Protein AF-A0A520Y6Z3-F1 (afdb_monomer_lite)

Structure (mmCIF, N/CA/C/O backbone):
data_AF-A0A520Y6Z3-F1
#
_entry.id   AF-A0A520Y6Z3-F1
#
loop_
_atom_site.group_PDB
_atom_site.id
_atom_site.type_symbol
_atom_site.label_atom_id
_atom_site.label_alt_id
_atom_site.label_comp_id
_atom_site.label_asym_id
_atom_site.label_entity_id
_atom_site.label_seq_id
_atom_site.pdbx_PDB_ins_code
_atom_site.Cartn_x
_atom_site.Cartn_y
_atom_site.Cartn_z
_atom_site.occupancy
_atom_site.B_iso_or_equiv
_atom_site.auth_seq_id
_atom_site.auth_comp_id
_atom_site.auth_asym_id
_atom_site.auth_atom_id
_atom_site.pdbx_PDB_model_num
ATOM 1 N N . MET A 1 1 ? -23.428 -6.194 -3.815 1.00 33.53 1 MET A N 1
ATOM 2 C CA . MET A 1 1 ? -22.423 -6.060 -4.894 1.00 33.53 1 MET A CA 1
ATOM 3 C C . MET A 1 1 ? -21.187 -6.741 -4.350 1.00 33.53 1 MET A C 1
ATOM 5 O O . MET A 1 1 ? -20.630 -6.249 -3.385 1.00 33.53 1 MET A O 1
ATOM 9 N N . LYS A 1 2 ? -20.921 -7.963 -4.814 1.00 26.73 2 LYS A N 1
ATOM 10 C CA . LYS A 1 2 ? -20.028 -8.925 -4.163 1.00 26.73 2 LYS A CA 1
ATOM 11 C C . LYS A 1 2 ? -18.577 -8.543 -4.466 1.00 26.73 2 LYS A C 1
ATOM 13 O O . LYS A 1 2 ? -18.081 -8.853 -5.545 1.00 26.73 2 LYS A O 1
ATOM 18 N N . LEU A 1 3 ? -17.936 -7.808 -3.563 1.00 29.77 3 LEU A N 1
ATOM 19 C CA . LEU A 1 3 ? -16.479 -7.806 -3.489 1.00 29.77 3 LEU A CA 1
ATOM 20 C C . LEU A 1 3 ? -16.149 -9.072 -2.707 1.00 29.77 3 LEU A C 1
ATOM 22 O O . LEU A 1 3 ? -16.317 -9.113 -1.497 1.00 29.77 3 LEU A O 1
ATOM 26 N N . GLU A 1 4 ? -15.864 -10.156 -3.426 1.00 32.12 4 GLU A N 1
ATOM 27 C CA . GLU A 1 4 ? -15.446 -11.418 -2.820 1.00 32.12 4 GLU A CA 1
ATOM 28 C C . GLU A 1 4 ? -14.118 -11.180 -2.093 1.00 32.12 4 GLU A C 1
ATOM 30 O O . GLU A 1 4 ? -13.053 -11.270 -2.697 1.00 32.12 4 GLU A O 1
ATOM 35 N N . PHE A 1 5 ? -14.187 -10.847 -0.802 1.00 37.34 5 PHE A N 1
ATOM 36 C CA . PHE A 1 5 ? -13.058 -10.916 0.118 1.00 37.34 5 PHE A CA 1
ATOM 37 C C . PHE A 1 5 ? -12.763 -12.398 0.381 1.00 37.34 5 PHE A C 1
ATOM 39 O O . PHE A 1 5 ? -13.177 -13.001 1.364 1.00 37.34 5 PHE A O 1
ATOM 46 N N . LEU A 1 6 ? -12.090 -13.016 -0.586 1.00 28.81 6 LEU A N 1
ATOM 47 C CA . LEU A 1 6 ? -11.395 -14.290 -0.450 1.00 28.81 6 LEU A CA 1
ATOM 48 C C . LEU A 1 6 ? -9.894 -14.000 -0.639 1.00 28.81 6 LEU A C 1
ATOM 50 O O . LEU A 1 6 ? -9.545 -13.092 -1.394 1.00 28.81 6 LEU A O 1
ATOM 54 N N . PRO A 1 7 ? -9.005 -14.706 0.076 1.00 34.66 7 PRO A N 1
ATOM 55 C CA . PRO A 1 7 ? -7.672 -14.213 0.427 1.00 34.66 7 PRO A CA 1
ATOM 56 C C . PRO A 1 7 ? -6.737 -14.005 -0.780 1.00 34.66 7 PRO A C 1
ATOM 58 O O . PRO A 1 7 ? -6.939 -14.617 -1.831 1.00 34.66 7 PRO A O 1
ATOM 61 N N . ALA A 1 8 ? -5.682 -13.203 -0.542 1.00 36.53 8 ALA A N 1
ATOM 62 C CA . ALA A 1 8 ? -4.559 -12.779 -1.415 1.00 36.53 8 ALA A CA 1
ATOM 63 C C . ALA A 1 8 ? -4.775 -11.374 -2.048 1.00 36.53 8 ALA A C 1
ATOM 65 O O . ALA A 1 8 ? -5.910 -11.049 -2.361 1.00 36.53 8 ALA A O 1
ATOM 66 N N . LEU A 1 9 ? -3.823 -10.439 -2.270 1.00 32.34 9 LEU A N 1
ATOM 67 C CA . LEU A 1 9 ? -2.352 -10.461 -2.480 1.00 32.34 9 LEU A CA 1
ATOM 68 C C . LEU A 1 9 ? -1.734 -9.001 -2.547 1.00 32.34 9 LEU A C 1
ATOM 70 O O . LEU A 1 9 ? -2.096 -8.170 -3.349 1.00 32.34 9 LEU A O 1
ATOM 74 N N . THR A 1 10 ? -0.783 -8.603 -1.720 1.00 39.47 10 THR A N 1
ATOM 75 C CA . THR A 1 10 ? -0.121 -7.266 -1.520 1.00 39.47 10 THR A CA 1
ATOM 76 C C . THR A 1 10 ? 0.031 -6.203 -2.661 1.00 39.47 10 THR A C 1
ATOM 78 O O . THR A 1 10 ? 0.482 -6.514 -3.764 1.00 39.47 10 THR A O 1
ATO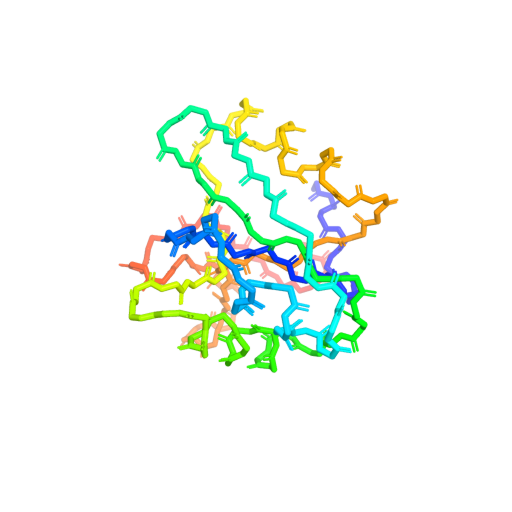M 81 N N . ILE A 1 11 ? -0.170 -4.901 -2.343 1.00 35.81 11 ILE A N 1
ATOM 82 C CA . ILE A 1 11 ? 0.285 -3.707 -3.120 1.00 35.81 11 ILE A CA 1
ATOM 83 C C . ILE A 1 11 ? 0.941 -2.668 -2.180 1.00 35.81 11 ILE A C 1
ATOM 85 O O . ILE A 1 11 ? 0.313 -2.313 -1.191 1.00 35.81 11 ILE A O 1
ATOM 89 N N . VAL A 1 12 ? 2.129 -2.121 -2.495 1.00 42.06 12 VAL A N 1
ATOM 90 C CA . VAL A 1 12 ? 2.859 -1.095 -1.681 1.00 42.06 12 VAL A CA 1
ATOM 91 C C . VAL A 1 12 ? 3.315 0.131 -2.502 1.00 42.06 12 VAL A C 1
ATOM 93 O O . VAL A 1 12 ? 3.244 -0.033 -3.704 1.00 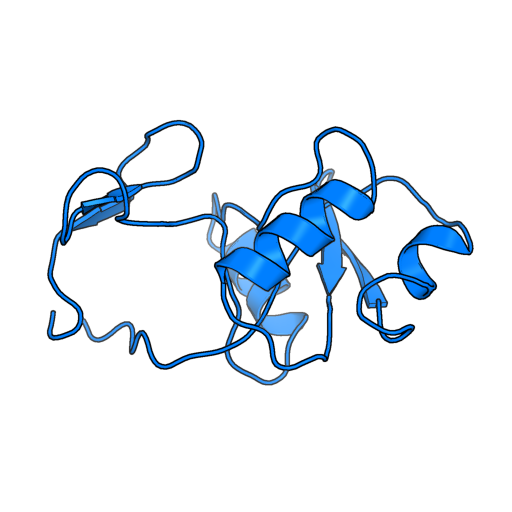42.06 12 VAL A O 1
ATOM 96 N N . ALA A 1 13 ? 3.814 1.273 -1.942 1.00 41.50 13 ALA A N 1
ATOM 97 C CA . ALA A 1 13 ? 4.240 2.524 -2.651 1.00 41.50 13 ALA A CA 1
ATOM 98 C C . ALA A 1 13 ? 5.586 3.266 -2.267 1.00 41.50 13 ALA A C 1
ATOM 100 O O . ALA A 1 13 ? 5.791 3.496 -1.084 1.00 41.50 13 ALA A O 1
ATOM 101 N N . LEU A 1 14 ? 6.419 3.680 -3.280 1.00 47.25 14 LEU A N 1
ATOM 102 C CA . LEU A 1 14 ? 7.898 4.071 -3.431 1.00 47.25 14 LEU A CA 1
ATOM 103 C C . LEU A 1 14 ? 8.664 4.995 -2.428 1.00 47.25 14 LEU A C 1
ATOM 105 O O . LEU A 1 14 ? 8.082 5.538 -1.503 1.00 47.25 14 LEU A O 1
ATOM 109 N N . LEU A 1 15 ? 10.006 5.240 -2.462 1.00 41.56 15 LEU A N 1
ATOM 110 C CA . LEU A 1 15 ? 11.104 5.384 -3.479 1.00 41.56 15 LEU A CA 1
ATOM 111 C C . LEU A 1 15 ? 12.197 4.296 -3.446 1.00 41.56 15 LEU A C 1
ATOM 113 O O . LEU A 1 15 ? 12.833 4.119 -2.414 1.00 41.56 15 LEU A O 1
ATOM 117 N N . ALA A 1 16 ? 12.514 3.668 -4.590 1.00 37.31 16 ALA A N 1
ATOM 118 C CA . ALA A 1 16 ? 13.837 3.115 -4.919 1.00 37.31 16 ALA A CA 1
ATOM 119 C C . ALA A 1 16 ? 13.857 2.487 -6.326 1.00 37.31 16 ALA A C 1
ATOM 121 O O . ALA A 1 16 ? 13.552 1.309 -6.511 1.00 37.31 16 ALA A O 1
ATOM 122 N N . TRP A 1 17 ? 14.380 3.214 -7.313 1.00 43.94 17 TRP A N 1
ATOM 123 C CA . TRP A 1 17 ? 15.173 2.552 -8.351 1.00 43.94 17 TRP A CA 1
ATOM 124 C C . TRP A 1 17 ? 16.474 2.090 -7.678 1.00 43.94 17 TRP A C 1
ATOM 126 O O . TRP A 1 17 ? 17.486 2.786 -7.694 1.00 43.94 17 TRP A O 1
ATOM 136 N N . GLY A 1 18 ? 16.414 0.962 -6.973 1.00 49.06 18 GLY A N 1
ATOM 137 C CA . GLY A 1 18 ? 17.514 0.446 -6.167 1.00 49.06 18 GLY A CA 1
ATOM 138 C C . GLY A 1 18 ? 17.321 -1.032 -5.813 1.00 49.06 18 GLY A C 1
ATOM 139 O O . GLY A 1 18 ? 16.195 -1.524 -5.811 1.00 49.06 18 GLY A O 1
ATOM 140 N N . PRO A 1 19 ? 18.409 -1.768 -5.523 1.00 51.81 19 PRO A N 1
ATOM 141 C CA . PRO A 1 19 ? 18.383 -3.215 -5.284 1.00 51.81 19 PRO A CA 1
ATOM 142 C C . PRO A 1 19 ? 17.556 -3.640 -4.060 1.00 51.81 19 PRO A C 1
ATOM 144 O O . PRO A 1 19 ? 17.242 -4.820 -3.935 1.00 51.81 19 PRO A O 1
ATOM 147 N N . THR A 1 20 ? 17.190 -2.702 -3.181 1.00 55.34 20 THR A N 1
ATOM 148 C CA . THR A 1 20 ? 16.351 -2.941 -2.003 1.00 55.34 20 THR A CA 1
ATOM 149 C C . THR A 1 20 ? 14.957 -3.415 -2.391 1.00 55.34 20 THR A C 1
ATOM 151 O O . THR A 1 20 ? 14.620 -4.520 -1.989 1.00 55.34 20 THR A O 1
ATOM 154 N N . ALA A 1 21 ? 14.236 -2.682 -3.257 1.00 56.00 21 ALA A N 1
ATOM 155 C CA . ALA A 1 21 ? 12.859 -2.983 -3.697 1.00 56.00 21 ALA A CA 1
ATOM 156 C C . ALA A 1 21 ? 12.665 -4.439 -4.166 1.00 56.00 21 ALA A C 1
ATOM 158 O O . ALA A 1 21 ? 11.630 -5.061 -3.948 1.00 56.00 21 ALA A O 1
ATOM 159 N N . ARG A 1 22 ? 13.691 -4.999 -4.815 1.00 59.28 22 ARG A N 1
ATOM 160 C CA . ARG A 1 22 ? 13.669 -6.358 -5.362 1.00 59.28 22 ARG A CA 1
ATOM 161 C C . ARG A 1 22 ? 14.002 -7.435 -4.330 1.00 59.28 22 ARG A C 1
ATOM 163 O O . ARG A 1 22 ? 13.699 -8.592 -4.576 1.00 59.28 22 ARG A O 1
ATOM 170 N N . ALA A 1 23 ? 14.650 -7.085 -3.221 1.00 62.88 23 ALA A N 1
ATOM 171 C CA . ALA A 1 23 ? 14.983 -8.013 -2.142 1.00 62.88 23 ALA A CA 1
ATOM 172 C C . ALA A 1 23 ? 13.825 -8.210 -1.148 1.00 62.88 23 ALA A C 1
ATOM 174 O O . ALA A 1 23 ? 13.810 -9.220 -0.446 1.00 62.88 23 ALA A O 1
ATOM 175 N N . GLN A 1 24 ? 12.859 -7.284 -1.098 1.00 73.56 24 GLN A N 1
ATOM 176 C CA . GLN A 1 24 ? 11.619 -7.482 -0.343 1.00 73.56 24 GLN A CA 1
ATOM 177 C C . GLN A 1 24 ? 10.703 -8.516 -1.013 1.00 73.56 24 GLN A C 1
ATOM 179 O O . GLN A 1 24 ? 10.908 -8.890 -2.175 1.00 73.56 24 GLN A O 1
ATOM 184 N N . CYS A 1 25 ? 9.720 -9.014 -0.258 1.00 70.12 25 CYS A N 1
ATOM 185 C CA . CYS A 1 25 ? 8.760 -10.014 -0.725 1.00 70.12 25 CYS A CA 1
ATOM 186 C C . CYS A 1 25 ? 9.452 -11.291 -1.223 1.00 70.12 25 CYS A C 1
ATOM 188 O O . CYS A 1 25 ? 9.283 -11.731 -2.362 1.00 70.12 25 CYS A O 1
ATOM 190 N N . GLY A 1 26 ? 10.364 -11.822 -0.400 1.00 70.44 26 GLY A N 1
ATOM 191 C CA . GLY A 1 26 ? 11.132 -13.032 -0.711 1.00 70.44 26 GLY A CA 1
ATOM 192 C C . GLY A 1 26 ? 12.037 -12.931 -1.948 1.00 70.44 26 GLY A C 1
ATOM 193 O O . GLY A 1 26 ? 12.411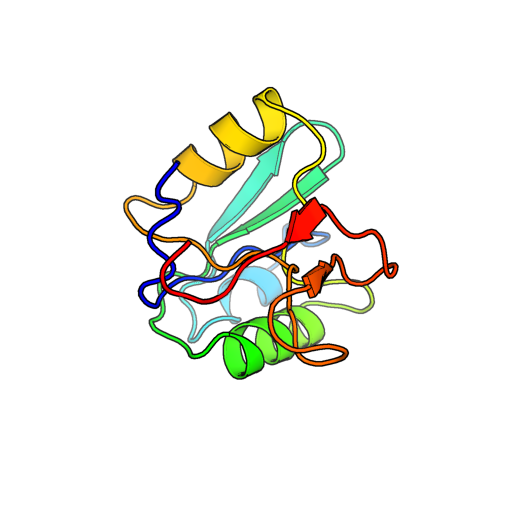 -13.960 -2.510 1.00 70.44 26 GLY A O 1
ATOM 194 N N . GLY A 1 27 ? 12.386 -11.720 -2.397 1.00 70.25 27 GLY A N 1
ATOM 195 C CA . GLY A 1 27 ? 13.170 -11.505 -3.617 1.00 70.25 27 GLY A CA 1
ATOM 196 C C . GLY A 1 27 ? 12.334 -11.344 -4.897 1.00 70.25 27 GLY A C 1
ATOM 197 O O . GLY A 1 27 ? 12.898 -11.288 -5.996 1.00 70.25 27 GLY A O 1
ATOM 198 N N . ALA A 1 28 ? 11.004 -11.316 -4.771 1.00 71.75 28 ALA A N 1
ATOM 199 C CA . ALA A 1 28 ? 10.052 -11.275 -5.881 1.00 71.75 28 ALA A CA 1
ATOM 200 C C . ALA A 1 28 ? 9.393 -9.899 -6.080 1.00 71.75 28 ALA A C 1
ATOM 202 O O . ALA A 1 28 ? 8.466 -9.786 -6.880 1.00 71.75 28 ALA A O 1
ATOM 203 N N . GLY A 1 29 ? 9.861 -8.858 -5.383 1.00 79.00 29 GLY A N 1
ATOM 204 C CA . GLY A 1 29 ? 9.342 -7.500 -5.534 1.00 79.00 29 GLY A CA 1
ATOM 205 C C . GLY A 1 29 ? 9.495 -6.963 -6.963 1.00 79.00 29 GLY A C 1
ATOM 206 O O . GLY A 1 29 ? 10.607 -6.898 -7.504 1.00 79.00 29 GLY A O 1
ATOM 207 N N . ILE A 1 30 ? 8.379 -6.556 -7.574 1.00 82.56 30 ILE A N 1
ATOM 208 C CA . ILE A 1 30 ? 8.322 -5.933 -8.902 1.00 82.56 30 ILE A CA 1
ATOM 209 C C . ILE A 1 30 ? 7.924 -4.458 -8.738 1.00 82.56 30 ILE A C 1
ATOM 211 O O . ILE A 1 30 ? 6.773 -4.177 -8.395 1.00 82.56 30 ILE A O 1
ATOM 215 N N . PRO A 1 31 ? 8.841 -3.499 -8.961 1.00 82.31 31 PRO A N 1
ATOM 216 C CA . PRO A 1 31 ? 8.520 -2.082 -8.853 1.00 82.31 31 PRO A CA 1
ATOM 217 C C . PRO A 1 31 ? 7.658 -1.615 -10.035 1.00 82.31 31 PRO A C 1
ATOM 219 O O . PRO A 1 31 ? 7.874 -2.025 -11.178 1.00 82.31 31 PRO A O 1
ATOM 222 N N . ALA A 1 32 ? 6.721 -0.711 -9.766 1.00 84.19 32 ALA A N 1
ATOM 223 C CA . ALA A 1 32 ? 5.869 -0.058 -10.756 1.00 84.19 32 ALA A CA 1
ATOM 224 C C . ALA A 1 32 ? 5.577 1.395 -10.346 1.00 84.19 32 ALA A C 1
ATOM 226 O O . ALA A 1 32 ? 5.894 1.802 -9.236 1.00 84.19 32 ALA A O 1
ATOM 227 N N . ALA A 1 33 ? 4.996 2.204 -11.231 1.00 83.19 33 ALA A N 1
ATOM 228 C CA . ALA A 1 33 ? 4.614 3.582 -10.915 1.00 83.19 33 ALA A CA 1
ATOM 229 C C . ALA A 1 33 ? 3.401 4.024 -11.742 1.00 83.19 33 ALA A C 1
ATOM 231 O O . ALA A 1 33 ? 3.253 3.598 -12.891 1.00 83.19 33 ALA A O 1
ATOM 232 N N . SER A 1 34 ? 2.567 4.894 -11.166 1.00 80.69 34 SER A N 1
ATOM 233 C CA . SER A 1 34 ? 1.413 5.511 -11.827 1.00 80.69 34 SER A CA 1
ATOM 234 C C . SER A 1 34 ? 1.241 6.951 -11.351 1.00 80.69 34 SER A C 1
ATOM 236 O O . SER A 1 34 ? 0.949 7.212 -10.187 1.00 80.69 34 SER A O 1
ATOM 238 N N . GLY A 1 35 ? 1.422 7.909 -12.262 1.00 80.69 35 GLY A N 1
ATOM 239 C CA . GLY A 1 35 ? 1.388 9.328 -11.914 1.00 80.69 35 GLY A CA 1
ATOM 240 C C . GLY A 1 35 ? 2.540 9.717 -10.982 1.00 80.69 35 GLY A C 1
ATOM 241 O O . GLY A 1 35 ? 3.700 9.472 -11.303 1.00 80.69 35 GLY A O 1
ATOM 242 N N . ALA A 1 36 ? 2.209 10.364 -9.862 1.00 77.75 36 ALA A N 1
ATOM 243 C CA . ALA A 1 36 ? 3.151 10.675 -8.779 1.00 77.75 36 ALA A CA 1
ATOM 244 C C . ALA A 1 36 ? 3.195 9.580 -7.704 1.00 77.75 36 ALA A C 1
ATOM 246 O O . ALA A 1 36 ? 4.060 9.610 -6.833 1.00 77.75 36 ALA A O 1
ATOM 247 N N . SER A 1 37 ? 2.245 8.647 -7.773 1.00 78.19 37 SER A N 1
ATOM 248 C CA . SER A 1 37 ? 2.221 7.461 -6.951 1.00 78.19 37 SER A CA 1
ATOM 249 C C . SER A 1 37 ? 3.042 6.386 -7.613 1.00 78.19 37 SER A C 1
ATOM 251 O O . SER A 1 37 ? 3.421 6.381 -8.787 1.00 78.19 37 SER A O 1
ATOM 253 N N . GLU A 1 38 ? 3.342 5.429 -6.798 1.00 81.81 38 GLU A N 1
ATOM 254 C CA . GLU A 1 38 ? 4.527 4.682 -6.964 1.00 81.81 38 GLU A CA 1
ATOM 255 C C . GLU A 1 38 ? 4.259 3.333 -6.285 1.00 81.81 38 GLU A C 1
ATOM 257 O O . GLU A 1 38 ? 3.533 3.354 -5.308 1.00 81.81 38 GLU A O 1
ATOM 262 N N . TYR A 1 39 ? 4.750 2.189 -6.783 1.00 82.81 39 TYR A N 1
ATOM 263 C CA . TYR A 1 39 ? 4.272 0.885 -6.318 1.00 82.81 39 TYR A CA 1
ATOM 264 C C . TYR A 1 39 ? 5.324 -0.236 -6.229 1.00 82.81 39 TYR A C 1
ATOM 266 O O . TYR A 1 39 ? 6.295 -0.255 -6.986 1.00 82.81 39 TYR A O 1
ATOM 274 N N . LEU A 1 40 ? 5.102 -1.212 -5.345 1.00 84.44 40 LEU A N 1
ATOM 275 C CA . LEU A 1 40 ? 5.786 -2.506 -5.301 1.00 84.44 40 LEU A CA 1
ATOM 276 C C . LEU A 1 40 ? 4.745 -3.625 -5.276 1.00 84.44 40 LEU A C 1
ATOM 278 O O . LEU A 1 40 ? 3.944 -3.723 -4.348 1.00 84.44 40 LEU A O 1
ATOM 282 N N . TYR A 1 41 ? 4.766 -4.461 -6.310 1.00 85.25 41 TYR A N 1
ATOM 283 C CA . TYR A 1 41 ? 3.977 -5.684 -6.364 1.00 85.25 41 TYR A CA 1
ATOM 284 C C . TYR A 1 41 ? 4.785 -6.849 -5.799 1.00 85.25 41 TYR A C 1
ATOM 286 O O . TYR A 1 41 ? 5.938 -7.063 -6.188 1.00 85.25 41 TYR A O 1
ATOM 294 N N . CYS A 1 42 ? 4.156 -7.618 -4.919 1.00 79.81 42 CYS A N 1
ATOM 295 C CA . CYS A 1 42 ? 4.754 -8.776 -4.277 1.00 79.81 42 CYS A CA 1
ATOM 296 C C . CYS A 1 42 ? 3.998 -10.024 -4.707 1.00 79.81 42 CYS A C 1
ATOM 298 O O . CYS A 1 42 ? 2.851 -10.214 -4.334 1.00 79.81 42 CYS A O 1
ATOM 300 N N . GLY A 1 43 ? 4.635 -10.862 -5.529 1.00 75.56 43 GLY A N 1
ATOM 301 C CA . GLY A 1 43 ? 4.027 -12.083 -6.070 1.00 75.56 43 GLY A CA 1
ATOM 302 C C . GLY A 1 43 ? 4.021 -13.273 -5.105 1.00 75.56 43 GLY A C 1
ATOM 303 O O . GLY A 1 43 ? 4.053 -14.411 -5.571 1.00 75.56 43 GLY A O 1
ATOM 304 N N . THR A 1 44 ? 4.065 -13.025 -3.797 1.00 74.06 44 THR A N 1
ATOM 305 C CA . THR A 1 44 ? 4.082 -14.033 -2.731 1.00 74.06 44 THR A CA 1
ATOM 306 C C . THR A 1 44 ? 2.721 -14.111 -2.044 1.00 74.06 44 THR A C 1
ATOM 308 O O . THR A 1 44 ? 2.078 -13.094 -1.791 1.00 74.06 44 THR A O 1
ATOM 311 N N . ASP A 1 45 ? 2.271 -15.330 -1.738 1.00 74.12 45 ASP A N 1
ATOM 312 C CA . ASP A 1 45 ? 1.029 -15.540 -0.993 1.00 74.12 45 ASP A CA 1
ATOM 313 C C . ASP A 1 45 ? 1.259 -15.274 0.497 1.00 74.12 45 ASP A C 1
ATOM 315 O O . ASP A 1 45 ? 1.927 -16.043 1.192 1.00 74.12 45 ASP A O 1
ATOM 319 N N . GLU A 1 46 ? 0.678 -14.185 0.993 1.00 75.50 46 GLU A N 1
ATOM 320 C CA . GLU A 1 46 ? 0.824 -13.734 2.374 1.00 75.50 46 GLU A CA 1
ATOM 321 C C . GLU A 1 46 ? -0.530 -13.360 2.983 1.00 75.50 46 GLU A C 1
ATOM 323 O O . GLU A 1 46 ? -1.470 -12.951 2.295 1.00 75.50 46 GLU A O 1
ATOM 328 N N . LEU A 1 47 ? -0.634 -13.487 4.308 1.00 82.19 47 LEU A N 1
ATOM 329 C CA . LEU A 1 47 ? -1.756 -12.924 5.059 1.00 82.19 47 LEU A CA 1
ATOM 330 C C . LEU A 1 47 ? -1.663 -11.398 5.034 1.00 82.19 47 LEU A C 1
ATOM 332 O O . LEU A 1 47 ? -0.561 -10.858 5.073 1.00 82.19 47 LEU A O 1
ATOM 336 N N . TRP A 1 48 ? -2.803 -10.709 5.068 1.00 82.31 48 TRP A N 1
ATOM 337 C CA . TRP A 1 48 ? -2.854 -9.244 5.020 1.00 82.31 48 TRP A CA 1
ATOM 338 C C . TRP A 1 48 ? -1.909 -8.565 6.028 1.00 82.31 48 TRP A C 1
ATOM 340 O O . TRP A 1 48 ? -1.176 -7.654 5.670 1.00 82.31 48 TRP A O 1
ATOM 350 N N . GLY A 1 49 ? -1.849 -9.056 7.272 1.00 82.00 49 GLY A N 1
ATOM 351 C CA . GLY A 1 49 ? -0.964 -8.476 8.290 1.00 82.00 49 GLY A CA 1
ATOM 352 C C . GLY A 1 49 ? 0.529 -8.716 8.033 1.00 82.00 49 GLY A C 1
ATOM 353 O O . GLY A 1 49 ? 1.350 -7.899 8.433 1.00 82.00 49 GLY A O 1
ATOM 354 N N . ALA A 1 50 ? 0.887 -9.816 7.363 1.00 83.00 50 ALA A N 1
ATOM 355 C CA . ALA A 1 50 ? 2.266 -10.072 6.944 1.00 83.00 50 ALA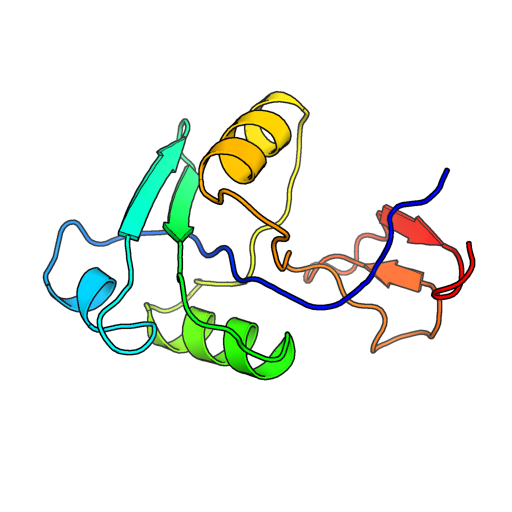 A CA 1
ATOM 356 C C . ALA A 1 50 ? 2.635 -9.186 5.749 1.00 83.00 50 ALA A C 1
ATOM 358 O O . ALA A 1 50 ? 3.664 -8.524 5.788 1.00 83.00 50 ALA A O 1
ATOM 359 N N . ALA A 1 51 ? 1.735 -9.090 4.770 1.00 81.62 51 ALA A N 1
ATOM 360 C CA . ALA A 1 51 ? 1.857 -8.190 3.634 1.00 81.62 51 ALA A CA 1
ATOM 361 C C . ALA A 1 51 ? 2.066 -6.738 4.084 1.00 81.62 51 ALA A C 1
ATOM 363 O O . ALA A 1 51 ? 2.981 -6.066 3.621 1.00 81.62 51 ALA A O 1
ATOM 364 N N . ASP A 1 52 ? 1.257 -6.264 5.031 1.00 82.56 52 ASP A N 1
ATOM 365 C CA . ASP A 1 52 ? 1.379 -4.925 5.608 1.00 82.56 52 ASP A CA 1
ATOM 366 C C . ASP A 1 52 ? 2.690 -4.722 6.385 1.00 82.56 52 ASP A C 1
ATOM 368 O O . ASP A 1 52 ? 3.337 -3.682 6.257 1.00 82.56 52 ASP A O 1
ATOM 372 N N . ALA A 1 53 ? 3.142 -5.729 7.136 1.00 84.12 53 ALA A N 1
ATOM 373 C CA . ALA A 1 53 ? 4.443 -5.673 7.794 1.00 84.12 53 ALA A CA 1
ATOM 374 C C . ALA A 1 53 ? 5.590 -5.583 6.774 1.00 84.12 53 ALA A C 1
ATOM 376 O O . ALA A 1 53 ? 6.498 -4.770 6.954 1.00 84.12 53 ALA A O 1
ATOM 377 N N . ASP A 1 54 ? 5.523 -6.355 5.689 1.00 83.56 54 ASP A N 1
ATOM 378 C CA . ASP A 1 54 ? 6.496 -6.332 4.597 1.00 83.56 54 ASP A CA 1
ATOM 379 C C . ASP A 1 54 ? 6.552 -4.956 3.932 1.00 83.56 54 ASP A C 1
ATOM 381 O O . ASP A 1 54 ? 7.651 -4.449 3.685 1.00 83.56 54 ASP A O 1
ATOM 385 N N . CYS A 1 55 ? 5.400 -4.296 3.753 1.00 81.31 55 CYS A N 1
ATOM 386 C CA . CYS A 1 55 ? 5.326 -2.914 3.275 1.00 81.31 55 CYS A CA 1
ATOM 387 C C . CYS A 1 55 ? 6.202 -1.988 4.123 1.00 81.31 55 CYS A C 1
ATOM 389 O O . CYS A 1 55 ? 7.053 -1.271 3.594 1.00 81.31 55 CYS A O 1
ATOM 391 N N . ALA A 1 56 ? 6.052 -2.063 5.446 1.00 83.44 56 ALA A N 1
ATOM 392 C CA . ALA A 1 56 ? 6.802 -1.234 6.383 1.00 83.44 56 ALA A CA 1
ATOM 393 C C . ALA A 1 56 ? 8.320 -1.512 6.364 1.00 83.44 56 ALA A C 1
ATOM 395 O O . ALA A 1 56 ? 9.104 -0.668 6.807 1.00 83.44 56 ALA A O 1
ATOM 396 N N . THR A 1 57 ? 8.760 -2.666 5.841 1.00 82.31 57 THR A N 1
ATOM 397 C CA . THR A 1 57 ? 10.192 -2.980 5.675 1.00 82.31 57 THR A CA 1
ATOM 398 C C . THR A 1 57 ? 10.823 -2.353 4.435 1.00 82.31 57 THR A C 1
ATOM 400 O O . THR A 1 57 ? 12.054 -2.309 4.340 1.00 82.31 57 THR A O 1
ATOM 403 N N . VAL A 1 58 ? 10.021 -1.871 3.479 1.00 77.69 58 VAL A N 1
ATOM 404 C CA . VAL A 1 58 ? 10.544 -1.325 2.222 1.00 77.69 58 VAL A CA 1
ATOM 405 C C . VAL A 1 58 ? 11.244 0.011 2.470 1.00 77.69 58 VAL A C 1
ATOM 407 O O . VAL A 1 58 ? 12.431 0.154 2.163 1.00 77.69 58 VAL A O 1
ATOM 410 N N . ALA A 1 59 ? 10.534 0.970 3.067 1.00 74.94 59 ALA A N 1
ATOM 411 C CA . ALA A 1 59 ? 11.090 2.188 3.649 1.00 74.94 59 ALA A CA 1
ATOM 412 C C . ALA A 1 59 ? 10.063 2.843 4.598 1.00 74.94 59 ALA A C 1
ATOM 414 O O . ALA A 1 59 ? 8.883 2.483 4.584 1.00 74.94 59 ALA A O 1
ATOM 415 N N . PRO A 1 60 ? 10.462 3.849 5.398 1.00 79.12 60 PRO A N 1
ATOM 416 C CA . PRO A 1 60 ? 9.509 4.633 6.177 1.00 79.12 60 PRO A CA 1
ATOM 417 C C . PRO A 1 60 ? 8.407 5.229 5.290 1.00 79.12 60 PRO A C 1
ATOM 419 O O . PRO A 1 60 ? 8.706 5.868 4.283 1.00 79.12 60 PRO A O 1
ATOM 422 N N . GLY A 1 61 ? 7.146 5.043 5.686 1.00 78.50 61 GLY A N 1
ATOM 423 C CA . GLY A 1 61 ? 5.976 5.572 4.974 1.00 78.50 61 GLY A CA 1
ATOM 424 C C . GLY A 1 61 ? 5.361 4.632 3.934 1.00 78.50 61 GLY A C 1
ATOM 425 O O . GLY A 1 61 ? 4.304 4.956 3.404 1.00 78.50 61 GLY A O 1
ATOM 426 N N . TRP A 1 62 ? 5.964 3.470 3.677 1.00 80.94 62 TRP A N 1
ATOM 427 C CA . TRP A 1 62 ? 5.367 2.451 2.816 1.00 80.94 62 TRP A CA 1
ATOM 428 C C . TRP A 1 62 ? 4.268 1.692 3.563 1.00 80.94 62 TRP A C 1
ATOM 430 O O . TRP A 1 62 ? 4.487 1.170 4.657 1.00 80.94 62 TRP A O 1
ATOM 440 N N . THR A 1 63 ? 3.094 1.607 2.946 1.00 85.81 63 THR A N 1
ATOM 441 C CA . THR A 1 63 ? 1.926 0.883 3.461 1.00 85.81 63 THR A CA 1
ATOM 442 C C . THR A 1 63 ? 1.228 0.152 2.328 1.00 85.81 63 THR A C 1
ATOM 444 O O . THR A 1 63 ? 1.473 0.447 1.154 1.00 85.81 63 THR A O 1
ATOM 447 N N . LEU A 1 64 ? 0.297 -0.739 2.674 1.00 86.88 64 LEU A N 1
ATOM 448 C CA . LEU A 1 64 ? -0.640 -1.256 1.688 1.00 86.88 64 LEU A CA 1
ATOM 449 C C . LEU A 1 64 ? -1.407 -0.111 0.996 1.00 86.88 64 LEU A C 1
ATOM 451 O O . LEU A 1 64 ? -1.776 0.878 1.637 1.00 86.88 64 LEU A O 1
ATOM 455 N N . THR A 1 65 ? -1.638 -0.241 -0.312 1.00 84.88 65 THR A N 1
ATOM 456 C CA . THR A 1 65 ? -2.217 0.829 -1.143 1.00 84.88 65 THR A CA 1
ATOM 457 C C . THR A 1 65 ? -3.651 1.183 -0.755 1.00 84.88 65 THR A C 1
ATOM 459 O O . THR A 1 65 ? -4.513 0.311 -0.617 1.00 84.88 65 THR A O 1
ATOM 462 N N . ARG A 1 66 ? -3.912 2.490 -0.666 1.00 83.94 66 ARG A N 1
ATOM 463 C CA . ARG A 1 66 ? -5.247 3.096 -0.724 1.00 83.94 66 ARG A CA 1
ATOM 464 C C . ARG A 1 66 ? -5.560 3.438 -2.175 1.00 83.94 66 ARG A C 1
ATOM 466 O O . ARG A 1 66 ? -4.689 3.941 -2.869 1.00 83.94 66 ARG A O 1
ATOM 473 N N . VAL A 1 67 ? -6.778 3.145 -2.622 1.00 82.88 67 VAL A N 1
ATOM 474 C CA . VAL A 1 67 ? -7.222 3.472 -3.983 1.00 82.88 67 VAL A CA 1
ATOM 475 C C . VAL A 1 67 ? -8.163 4.666 -3.921 1.00 82.88 67 VAL A C 1
ATOM 477 O O . VAL A 1 67 ? -9.241 4.572 -3.333 1.00 82.88 67 VAL A O 1
ATOM 480 N N . GLU A 1 68 ? -7.760 5.767 -4.543 1.00 79.00 68 GLU A N 1
ATOM 481 C CA . GLU A 1 68 ? -8.483 7.043 -4.534 1.00 79.00 68 GLU A CA 1
ATOM 482 C C . GLU A 1 68 ? -9.485 7.168 -5.675 1.00 79.00 68 GLU A C 1
ATOM 484 O O . GLU A 1 68 ? -10.561 7.751 -5.531 1.00 79.00 68 GLU A O 1
ATOM 489 N N . ASP A 1 69 ? -9.112 6.653 -6.846 1.00 78.12 69 ASP A N 1
ATOM 490 C CA . ASP A 1 69 ? -9.863 6.872 -8.071 1.00 78.12 69 ASP A CA 1
ATOM 491 C C . ASP A 1 69 ? -9.885 5.652 -8.999 1.00 78.12 69 ASP A C 1
ATOM 493 O O . ASP A 1 69 ? -9.204 4.639 -8.814 1.00 78.12 69 ASP A O 1
ATOM 497 N N . SER A 1 70 ? -10.728 5.733 -10.030 1.00 80.19 70 SER A N 1
ATOM 498 C CA . SER A 1 70 ? -10.919 4.643 -10.987 1.00 80.19 70 SER A CA 1
ATOM 499 C C . SER A 1 70 ? -9.688 4.353 -11.848 1.00 80.19 70 S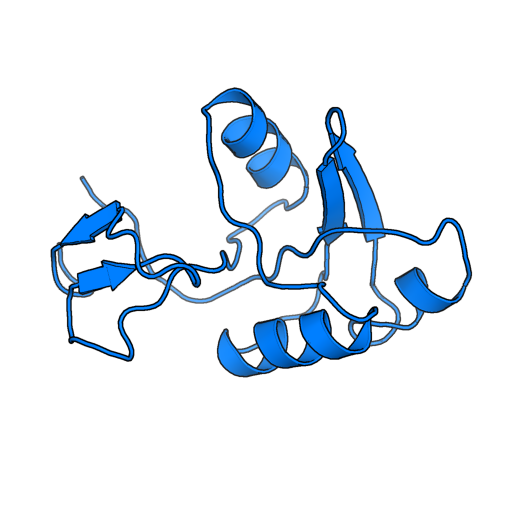ER A C 1
ATOM 501 O O . SER A 1 70 ? -9.544 3.230 -12.332 1.00 80.19 70 SER A O 1
ATOM 503 N N . SER A 1 71 ? -8.832 5.350 -12.081 1.00 80.62 71 SER A N 1
ATOM 504 C CA . SER A 1 71 ? -7.617 5.205 -12.889 1.00 80.62 71 SER A CA 1
ATOM 505 C C . SER A 1 71 ? -6.546 4.466 -12.097 1.00 80.62 71 SER A C 1
ATOM 507 O O . SER A 1 71 ? -5.943 3.526 -12.614 1.00 80.62 71 SER A O 1
ATOM 509 N N . GLU A 1 72 ? -6.369 4.832 -10.828 1.00 80.50 72 GLU A N 1
ATOM 510 C CA . GLU A 1 72 ? -5.529 4.106 -9.884 1.00 80.50 72 GLU A CA 1
ATOM 511 C C . GLU A 1 72 ? -6.032 2.675 -9.702 1.00 80.50 72 GLU A C 1
ATOM 513 O O . GLU A 1 72 ? -5.250 1.739 -9.845 1.00 80.50 72 GLU A O 1
ATOM 518 N N . ASN A 1 73 ? -7.340 2.477 -9.515 1.00 82.75 73 ASN A N 1
ATOM 519 C CA . ASN A 1 73 ? -7.923 1.138 -9.437 1.00 82.75 73 ASN A CA 1
ATOM 520 C C . ASN A 1 73 ? -7.587 0.294 -10.679 1.00 82.75 73 ASN A C 1
ATOM 522 O O . ASN A 1 73 ? -7.198 -0.866 -10.568 1.00 82.75 73 ASN A O 1
ATOM 526 N N . ALA A 1 74 ? -7.724 0.863 -11.880 1.00 84.56 74 ALA A N 1
ATOM 527 C CA . ALA A 1 74 ? -7.411 0.158 -13.120 1.00 84.56 74 ALA A CA 1
ATOM 528 C C . ALA A 1 74 ? -5.920 -0.192 -13.227 1.00 84.56 74 ALA A C 1
ATOM 530 O O . ALA A 1 74 ? -5.583 -1.299 -13.648 1.00 84.56 74 ALA A O 1
ATOM 531 N N . PHE A 1 75 ? -5.042 0.729 -12.827 1.00 86.06 75 PHE A N 1
ATOM 532 C CA . PHE A 1 75 ? -3.601 0.509 -12.794 1.00 86.06 75 PHE A CA 1
ATOM 533 C C . PHE A 1 75 ? -3.222 -0.593 -11.799 1.00 86.06 75 PHE A C 1
ATOM 535 O O . PHE A 1 75 ? -2.564 -1.560 -12.176 1.00 86.06 75 PHE A O 1
ATOM 542 N N . VAL A 1 76 ? -3.699 -0.485 -10.559 1.00 83.31 76 VAL A N 1
ATOM 543 C CA . VAL A 1 76 ? -3.455 -1.437 -9.474 1.00 83.31 76 VAL A CA 1
ATOM 544 C C . VAL A 1 76 ? -3.926 -2.837 -9.865 1.00 83.31 76 VAL A C 1
ATOM 546 O O . VAL A 1 76 ? -3.164 -3.795 -9.762 1.00 83.31 76 VAL A O 1
ATOM 549 N N . ARG A 1 77 ? -5.135 -2.960 -10.428 1.00 82.56 77 ARG A N 1
ATOM 550 C CA . ARG A 1 77 ? -5.653 -4.234 -10.959 1.00 82.56 77 ARG A CA 1
ATOM 551 C C . ARG A 1 77 ? -4.831 -4.793 -12.120 1.00 82.56 77 ARG A C 1
ATOM 553 O O . ARG A 1 77 ? -4.958 -5.973 -12.416 1.00 82.56 77 ARG A O 1
ATOM 560 N N . GLY A 1 78 ? -4.044 -3.964 -12.803 1.00 84.56 78 GLY A N 1
ATOM 561 C CA . GLY A 1 78 ? -3.136 -4.382 -13.869 1.00 84.56 78 GLY A CA 1
ATOM 562 C C . GLY A 1 78 ? -1.754 -4.824 -13.378 1.00 84.56 78 GLY A C 1
ATOM 563 O O . GLY A 1 78 ? -1.034 -5.460 -14.146 1.00 84.56 78 GLY A O 1
ATOM 564 N N . LEU A 1 79 ? -1.375 -4.507 -12.132 1.00 79.75 79 LEU A N 1
ATOM 565 C CA . LEU A 1 79 ? -0.098 -4.933 -11.545 1.00 79.75 79 LEU A CA 1
ATOM 566 C C . LEU A 1 79 ? -0.083 -6.428 -11.221 1.00 79.75 79 LEU A C 1
ATOM 568 O O . LEU A 1 79 ? 0.936 -7.092 -11.405 1.00 79.75 79 LEU A O 1
ATOM 572 N N . GLY A 1 80 ? -1.218 -6.946 -10.754 1.00 67.94 80 GLY A N 1
ATOM 573 C CA . GLY A 1 80 ? -1.418 -8.357 -10.455 1.00 67.94 80 GLY A CA 1
ATOM 574 C C . GLY A 1 80 ? -2.277 -9.048 -11.509 1.00 67.94 80 GLY A C 1
ATOM 575 O O . GLY A 1 80 ? -3.198 -8.465 -12.069 1.00 67.94 80 GLY A O 1
ATOM 576 N N . GLY A 1 81 ? -2.014 -10.332 -11.751 1.00 63.00 81 GLY A N 1
ATOM 577 C CA . GLY A 1 81 ? -2.921 -11.198 -12.516 1.00 63.00 81 GLY A CA 1
ATOM 578 C C . GLY A 1 81 ? -4.052 -11.809 -11.674 1.00 63.00 81 GLY A C 1
ATOM 579 O O . GLY A 1 81 ? -4.806 -12.629 -12.194 1.00 63.00 81 GLY A O 1
ATOM 580 N N . GLY A 1 82 ? -4.140 -11.463 -10.384 1.00 68.25 82 GLY A N 1
ATOM 581 C CA . GLY A 1 82 ? -5.007 -12.100 -9.389 1.00 68.25 82 GLY A CA 1
ATOM 582 C C . GLY A 1 82 ? -5.557 -11.120 -8.350 1.00 68.25 82 GLY A C 1
ATOM 583 O O . GLY A 1 82 ? -5.634 -9.918 -8.604 1.00 68.25 82 GLY A O 1
ATOM 584 N N . ASN A 1 83 ? -5.972 -11.647 -7.197 1.00 70.56 83 ASN A N 1
ATOM 585 C CA . ASN A 1 83 ? -6.486 -10.838 -6.088 1.00 70.56 83 ASN A CA 1
ATOM 586 C C . ASN A 1 83 ? -5.389 -9.924 -5.544 1.00 70.56 83 ASN A C 1
ATOM 588 O O . ASN A 1 83 ? -4.219 -10.268 -5.690 1.00 70.56 83 ASN A O 1
ATOM 592 N N . LEU A 1 84 ? -5.755 -8.779 -4.947 1.00 76.12 84 LEU A N 1
ATOM 593 C CA . LEU A 1 84 ? -4.778 -7.898 -4.320 1.00 76.12 84 LEU A CA 1
ATOM 594 C C . LEU A 1 84 ? -5.172 -7.397 -2.912 1.00 76.12 84 LEU A C 1
ATOM 596 O O . LEU A 1 84 ? -6.328 -7.049 -2.691 1.00 76.12 84 LEU A O 1
ATOM 600 N N . TRP A 1 85 ? -4.219 -7.322 -1.972 1.00 82.88 85 TRP A N 1
ATOM 601 C CA . TRP A 1 85 ? -4.375 -6.710 -0.656 1.00 82.88 85 TRP A CA 1
ATOM 602 C C . TRP A 1 85 ? -4.209 -5.206 -0.783 1.00 82.88 85 TRP A C 1
ATOM 604 O O . TRP A 1 85 ? -3.205 -4.705 -1.293 1.00 82.88 85 TRP A O 1
ATOM 614 N N . LEU A 1 86 ? -5.200 -4.508 -0.253 1.00 83.25 86 LEU A N 1
ATOM 615 C CA . LEU A 1 86 ? -5.241 -3.063 -0.125 1.00 83.25 86 LEU A CA 1
ATOM 616 C C . LEU A 1 86 ? -5.134 -2.684 1.350 1.00 83.25 86 LEU A C 1
ATOM 618 O O . LEU A 1 86 ? -5.355 -3.514 2.230 1.00 83.25 86 LEU A O 1
ATOM 622 N N . GLY A 1 87 ? -4.833 -1.420 1.628 1.00 82.81 87 GLY A N 1
ATOM 623 C CA . GLY A 1 87 ? -4.651 -0.914 2.992 1.00 82.81 87 GLY A CA 1
ATOM 624 C C . GLY A 1 87 ? -5.939 -0.743 3.793 1.00 82.81 87 GLY A C 1
ATOM 625 O O . GLY A 1 87 ? -5.926 -0.036 4.796 1.00 82.81 87 GLY A O 1
ATOM 626 N N . GLY A 1 88 ? -7.045 -1.320 3.324 1.00 83.12 88 GLY A N 1
ATOM 627 C CA . GLY A 1 88 ? -8.321 -1.309 4.018 1.00 83.12 88 GLY A CA 1
ATOM 628 C C . GLY A 1 88 ? -8.421 -2.467 5.005 1.00 83.12 88 GLY A C 1
ATOM 629 O O . GLY A 1 88 ? -8.141 -3.603 4.625 1.00 83.12 88 GLY A O 1
ATOM 630 N N . ASP A 1 89 ? -8.848 -2.180 6.232 1.00 82.62 89 ASP A N 1
ATOM 631 C CA . ASP A 1 89 ? -9.098 -3.176 7.275 1.00 82.62 89 ASP A CA 1
ATOM 632 C C . ASP A 1 89 ? -10.338 -2.826 8.111 1.00 82.62 89 ASP A C 1
ATOM 634 O O . ASP A 1 89 ? -10.802 -1.683 8.115 1.00 82.62 89 ASP A O 1
ATOM 638 N N . ASP A 1 90 ? -10.890 -3.816 8.803 1.00 84.12 90 ASP A N 1
ATOM 639 C CA . ASP A 1 90 ? -12.018 -3.683 9.726 1.00 84.12 90 ASP A CA 1
ATOM 640 C C . ASP A 1 90 ? -11.638 -4.054 11.172 1.00 84.12 90 ASP A C 1
ATOM 642 O O . ASP A 1 90 ? -12.499 -4.270 12.025 1.00 84.12 90 ASP A O 1
ATOM 646 N N . GLN A 1 91 ? -10.337 -4.063 11.498 1.00 82.50 91 GLN A N 1
ATOM 647 C CA . GLN A 1 91 ? -9.842 -4.505 12.808 1.00 82.50 91 GLN A CA 1
ATOM 648 C C . GLN A 1 91 ? -10.376 -3.643 13.959 1.00 82.50 91 GLN A C 1
ATOM 650 O O . GLN A 1 91 ? -10.494 -4.109 15.093 1.00 82.50 91 GLN A O 1
ATOM 655 N N . ALA A 1 92 ? -10.671 -2.370 13.680 1.00 83.69 92 ALA A N 1
ATOM 656 C CA . ALA A 1 92 ? -11.204 -1.437 14.664 1.00 83.69 92 ALA A CA 1
ATOM 657 C C . ALA A 1 92 ? -12.682 -1.702 14.987 1.00 83.69 92 ALA A C 1
ATOM 659 O O . ALA A 1 92 ? -13.089 -1.590 16.146 1.00 83.69 92 ALA A O 1
ATOM 660 N N . VAL A 1 93 ? -13.489 -2.007 13.967 1.00 83.75 93 VAL A N 1
ATOM 661 C CA . VAL A 1 93 ? -14.920 -2.280 14.102 1.00 83.75 93 VAL A CA 1
ATOM 662 C C . VAL A 1 93 ? -15.318 -3.285 13.032 1.00 83.75 93 VAL A C 1
ATOM 664 O O . VAL A 1 93 ? -15.342 -2.940 11.853 1.00 83.75 93 VAL A O 1
ATOM 667 N N . ASP A 1 94 ? -15.686 -4.483 13.481 1.00 83.25 94 ASP A N 1
ATOM 668 C CA . ASP A 1 94 ? -16.157 -5.570 12.624 1.00 83.25 94 ASP A CA 1
ATOM 669 C C . ASP A 1 94 ? -17.239 -5.078 11.651 1.00 83.25 94 ASP A C 1
ATOM 671 O O . ASP A 1 94 ? -18.204 -4.396 12.031 1.00 83.25 94 ASP A O 1
ATOM 675 N N . GLY A 1 95 ? -17.011 -5.363 10.374 1.00 82.00 95 GLY A N 1
ATOM 676 C CA . GLY A 1 95 ? -17.849 -4.941 9.265 1.00 82.00 95 GLY A CA 1
ATOM 677 C C . GLY A 1 95 ? -17.838 -3.447 8.921 1.00 82.00 95 GLY A C 1
ATOM 678 O O . GLY A 1 95 ? -18.705 -2.971 8.182 1.00 82.00 95 GLY A O 1
ATOM 679 N N . GLN A 1 96 ? -16.874 -2.673 9.427 1.00 86.62 96 GLN A N 1
ATOM 680 C CA . GLN A 1 96 ? -16.589 -1.311 8.965 1.00 86.62 96 GLN A CA 1
ATOM 681 C C . GLN A 1 96 ? -15.182 -1.233 8.395 1.00 86.62 96 GLN A C 1
ATOM 683 O O . GLN A 1 96 ? -14.210 -1.003 9.112 1.00 86.62 96 GLN A O 1
ATOM 688 N N . TRP A 1 97 ? -15.098 -1.337 7.077 1.00 83.69 97 TRP A N 1
ATOM 689 C CA . TRP A 1 97 ? -13.821 -1.311 6.390 1.00 83.69 97 TRP A CA 1
ATOM 690 C C . TRP A 1 97 ? -13.360 0.125 6.191 1.00 83.69 97 TRP A C 1
ATOM 692 O O . TRP A 1 97 ? -14.059 0.967 5.604 1.00 83.69 97 TRP A O 1
ATOM 702 N N . ARG A 1 98 ? -12.179 0.400 6.731 1.00 85.88 98 ARG A N 1
ATOM 703 C CA . ARG A 1 98 ? -11.570 1.722 6.794 1.00 85.88 98 ARG A CA 1
ATOM 704 C C . ARG A 1 98 ? -10.174 1.678 6.214 1.00 85.88 98 ARG A C 1
ATOM 706 O O . ARG A 1 98 ? -9.462 0.690 6.343 1.00 85.88 98 ARG A O 1
ATOM 713 N N . TRP A 1 99 ? -9.787 2.770 5.579 1.00 85.56 99 TRP A N 1
ATOM 714 C CA . TRP A 1 99 ? -8.396 3.027 5.249 1.00 85.56 99 TRP A CA 1
ATOM 715 C C . TRP A 1 99 ? -7.598 3.346 6.519 1.00 85.56 99 TRP A C 1
ATOM 717 O O . TRP A 1 99 ? -8.161 3.642 7.575 1.00 85.56 99 TRP A O 1
ATOM 727 N N . ARG A 1 100 ? -6.266 3.332 6.412 1.00 77.50 100 ARG A N 1
ATOM 728 C CA . ARG A 1 100 ? -5.348 3.609 7.533 1.00 77.50 100 ARG A CA 1
ATOM 729 C C . ARG A 1 100 ? -5.514 4.990 8.173 1.00 77.50 100 ARG A C 1
ATOM 731 O O . ARG A 1 100 ? -5.153 5.170 9.332 1.00 77.50 100 ARG A O 1
ATOM 738 N N . ASP A 1 101 ? -6.042 5.958 7.433 1.00 79.94 101 ASP A N 1
ATOM 739 C CA . ASP A 1 101 ? -6.376 7.301 7.923 1.00 79.94 101 ASP A CA 1
ATOM 740 C C . ASP A 1 101 ? -7.712 7.353 8.695 1.00 79.94 101 ASP A C 1
ATOM 742 O O . ASP A 1 101 ? -8.046 8.378 9.291 1.00 79.94 101 ASP A O 1
ATOM 746 N N . GLY A 1 102 ? -8.443 6.235 8.748 1.00 83.75 102 GLY A N 1
ATOM 747 C CA . GLY A 1 102 ? -9.728 6.086 9.422 1.00 83.75 102 GLY A CA 1
ATOM 748 C C . GLY A 1 102 ? -10.938 6.298 8.513 1.00 83.75 102 GLY A C 1
ATOM 749 O O . GLY A 1 102 ? -12.069 6.065 8.965 1.00 83.75 102 GLY A O 1
ATOM 750 N N . ASP A 1 103 ? -10.733 6.688 7.251 1.00 85.19 103 ASP A N 1
ATOM 751 C CA . ASP A 1 103 ? -11.817 6.908 6.299 1.00 85.19 103 ASP A CA 1
ATOM 752 C C . ASP A 1 103 ? -12.527 5.592 5.992 1.00 85.19 103 ASP A C 1
ATOM 754 O O . ASP A 1 103 ? -11.950 4.651 5.446 1.00 85.19 103 ASP A O 1
ATOM 758 N N . GLN A 1 104 ? -13.814 5.533 6.326 1.00 85.69 104 GLN A N 1
ATOM 759 C CA . GLN A 1 104 ? -14.643 4.384 6.002 1.00 85.69 104 GLN A CA 1
ATOM 760 C C . GLN A 1 104 ? -15.024 4.416 4.530 1.00 85.69 104 GLN A C 1
ATOM 762 O O . GLN A 1 104 ? -15.661 5.363 4.070 1.00 85.69 104 GLN A O 1
ATOM 767 N N . PHE A 1 105 ? -14.696 3.346 3.816 1.00 81.25 105 PHE A N 1
ATOM 768 C CA . PHE A 1 105 ? -15.076 3.191 2.415 1.00 81.25 105 PHE A CA 1
ATOM 769 C C . PHE A 1 105 ? -16.154 2.125 2.217 1.00 81.25 105 PHE A C 1
ATOM 771 O O . PHE A 1 105 ? -16.781 2.091 1.157 1.00 81.25 105 PHE A O 1
ATOM 778 N N . TRP A 1 106 ? -16.405 1.272 3.220 1.00 83.56 106 TRP A N 1
ATOM 779 C CA . TRP A 1 106 ? -17.427 0.237 3.115 1.00 83.56 106 TRP A CA 1
ATOM 780 C C . TRP A 1 106 ? -18.009 -0.207 4.474 1.00 83.56 106 TRP A C 1
ATOM 782 O O . TRP A 1 106 ? -17.409 -0.010 5.536 1.00 83.56 106 TRP A O 1
ATOM 792 N N . GLN A 1 107 ? -19.225 -0.762 4.440 1.00 84.88 107 GLN A N 1
ATOM 793 C CA . GLN A 1 107 ? -19.928 -1.338 5.589 1.00 84.88 107 GLN A CA 1
ATOM 794 C C . GLN A 1 107 ? -20.627 -2.644 5.182 1.00 84.88 107 GLN A C 1
ATOM 796 O O . GLN A 1 107 ? -21.408 -2.629 4.230 1.00 84.88 107 GLN A O 1
ATOM 801 N N . GLY A 1 108 ? -20.392 -3.716 5.939 1.00 76.62 108 GLY A N 1
ATOM 802 C CA . GLY A 1 108 ? -20.955 -5.058 5.747 1.00 76.62 108 GLY A CA 1
ATOM 803 C C . GLY A 1 108 ? -20.028 -6.130 6.333 1.00 76.62 108 GLY A C 1
ATOM 804 O O . GLY A 1 108 ? -18.914 -5.809 6.725 1.00 76.62 108 GLY A O 1
ATOM 805 N N . ASP A 1 109 ? -20.468 -7.382 6.424 1.00 69.19 109 ASP A N 1
ATOM 806 C CA . ASP A 1 109 ? -19.608 -8.512 6.812 1.00 69.19 109 ASP A CA 1
ATOM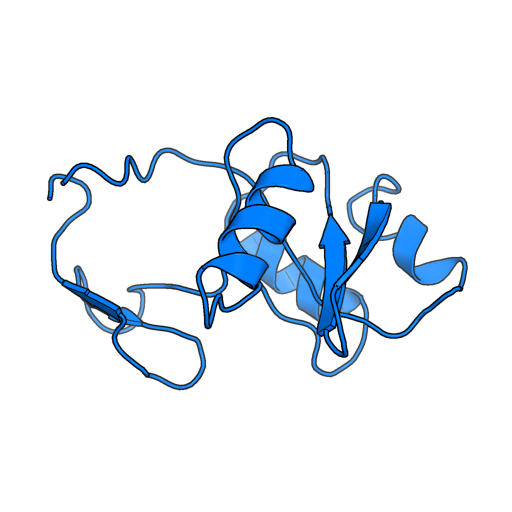 807 C C . ASP A 1 109 ? -19.025 -9.210 5.568 1.00 69.19 109 ASP A C 1
ATOM 809 O O . ASP A 1 109 ? -19.385 -8.885 4.438 1.00 69.19 109 ASP A O 1
ATOM 813 N N . ASP A 1 110 ? -18.184 -10.231 5.737 1.00 59.31 110 ASP A N 1
ATOM 814 C CA . ASP A 1 110 ? -17.629 -11.009 4.612 1.00 59.31 110 ASP A CA 1
ATOM 815 C C . ASP A 1 110 ? -18.699 -11.610 3.655 1.00 59.31 110 ASP A C 1
ATOM 817 O O . ASP A 1 110 ? -18.360 -12.107 2.575 1.00 59.31 110 ASP A O 1
ATOM 821 N N . ASN A 1 111 ? -19.994 -11.565 4.012 1.00 60.19 111 ASN A N 1
ATOM 822 C CA . ASN A 1 111 ? -21.117 -12.046 3.202 1.00 60.19 111 ASN A CA 1
ATOM 823 C C . ASN A 1 111 ? -21.878 -10.949 2.432 1.00 60.19 111 ASN A C 1
ATOM 825 O O . ASN A 1 111 ? -22.622 -11.293 1.503 1.00 60.19 111 ASN A O 1
ATOM 829 N N . GLY A 1 112 ? -21.652 -9.667 2.736 1.00 53.50 112 GLY A N 1
ATOM 830 C CA . GLY A 1 112 ? -22.216 -8.517 2.017 1.00 53.50 112 GLY A CA 1
ATOM 831 C C . GLY A 1 112 ? -23.462 -7.905 2.640 1.00 53.50 112 GLY A C 1
ATOM 832 O O . GLY A 1 112 ? -24.522 -8.572 2.651 1.00 53.50 112 GLY A O 1
#

Sequence (112 aa):
MKLEFLPALTIVALLAWGPTARAQCGGAGIPAASGASEYLYCGTDELWGAADADCATVAPGWTLTRVEDSSENAFVRGLGGGNLWLGGDDQAVDGQWRWRDGDQFWQGDDNG

pLDDT: mean 71.8, std 17.01, range [26.73, 86.88]

Foldseek 3Di:
DAPQPDDDDFKKWDDDPDCLQQPQLVSNWDWDADDPTTITGRPDRDGLVVRQVSQPVSDPPMGFADDDDPVSVVVVCVVDPDDYHGQWDCPVPAQFTAHPVRHTPGGDHSVD

Radius of gyration: 13.76 Å; chains: 1; bounding box: 41×26×28 Å

Secondary structure (DSSP, 8-state):
------S--BEE----SSHHHHHSGGGTEEEEEETTEEEEEE-S---HHHHHHHHHHHSTT--SPP--SHHHHHHHHHH-SS--B-S-B-SSSTTEEE-TTS-EEEE--TT-